Protein AF-A0A958GQ12-F1 (afdb_monomer_lite)

Secondary structure (DSSP, 8-state):
--SHHHHHHHHHHHHHHHHHHHHHHHHHHHHHHHHHHHHHHHHT--SSGGGEEEEE--TTS-SEEEEETTTHHHHHHHHHHHHHHH------

pLDDT: mean 70.45, std 13.71, range [43.88, 91.25]

Sequence (92 aa):
MKTATVWAVLLAGAGYFVFTTLLSEVSSCDTRESEVREQLALAASCSSDADCTILALSCPYDCETPINRNERSNVIRTIGSYNSSCMSVCPD

Foldseek 3Di:
DPVVVVVVVVVVVVVVVVVVVVVVQQVVLVVLVVVLVVLLVVQLDDPDPVQWDWDQDDPPDPRTGIGGPVSVVVSVVSVVVSCVRPPDPDDD

Structure (mmCIF, N/CA/C/O backbone):
data_AF-A0A958GQ12-F1
#
_entry.id   AF-A0A958GQ12-F1
#
loop_
_atom_site.group_PDB
_atom_site.id
_atom_site.type_symbol
_atom_site.label_atom_id
_atom_site.label_alt_id
_atom_site.label_comp_id
_atom_site.label_asym_id
_atom_site.label_entity_id
_atom_site.label_seq_id
_atom_site.pdbx_PD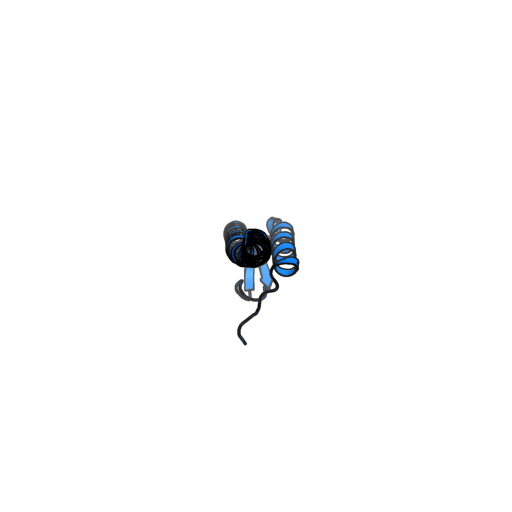B_ins_code
_atom_site.Cartn_x
_atom_site.Cartn_y
_atom_site.Cartn_z
_atom_site.occupancy
_atom_site.B_iso_or_equiv
_atom_site.auth_seq_id
_atom_site.auth_comp_id
_atom_site.auth_asym_id
_atom_site.auth_atom_id
_atom_site.pdbx_PDB_model_num
ATOM 1 N N . MET A 1 1 ? 34.468 13.938 -47.300 1.00 51.34 1 MET A N 1
ATOM 2 C CA . MET A 1 1 ? 34.590 13.477 -45.895 1.00 51.34 1 MET A CA 1
ATOM 3 C C . MET A 1 1 ? 33.591 14.184 -44.957 1.00 51.34 1 MET A C 1
ATOM 5 O O . MET A 1 1 ? 33.970 14.598 -43.875 1.00 51.34 1 MET A O 1
ATOM 9 N N . LYS A 1 2 ? 32.314 14.355 -45.346 1.00 54.41 2 LYS A N 1
ATOM 10 C CA . LYS A 1 2 ? 31.278 14.996 -44.495 1.00 54.41 2 LYS A CA 1
ATOM 11 C C . LYS A 1 2 ? 30.058 14.105 -44.233 1.00 54.41 2 LYS A C 1
ATOM 13 O O . LYS A 1 2 ? 29.224 14.435 -43.408 1.00 54.41 2 LYS A O 1
ATOM 18 N N . THR A 1 3 ? 29.957 12.978 -44.932 1.00 55.88 3 THR A N 1
ATOM 19 C CA . THR A 1 3 ? 28.822 12.053 -44.848 1.00 55.88 3 THR A CA 1
ATOM 20 C C . THR A 1 3 ? 28.980 11.029 -43.725 1.00 55.88 3 THR A C 1
ATOM 22 O O . THR A 1 3 ? 27.988 10.653 -43.118 1.00 55.88 3 THR A O 1
ATOM 25 N N . ALA A 1 4 ? 30.208 10.625 -43.382 1.00 54.53 4 ALA A N 1
ATOM 26 C CA . ALA A 1 4 ? 30.460 9.628 -42.335 1.00 54.53 4 ALA A CA 1
ATOM 27 C C . ALA A 1 4 ? 30.092 10.114 -40.918 1.00 54.53 4 ALA A C 1
ATOM 29 O O . ALA A 1 4 ? 29.649 9.327 -40.089 1.00 54.53 4 ALA A O 1
ATOM 30 N N . THR A 1 5 ? 30.213 11.417 -40.649 1.00 53.78 5 THR A N 1
ATOM 31 C CA . THR A 1 5 ? 29.869 12.008 -39.347 1.00 53.78 5 THR A CA 1
ATOM 32 C C . THR A 1 5 ? 28.360 12.095 -39.114 1.00 53.78 5 THR A C 1
ATOM 34 O O . THR A 1 5 ? 27.921 12.009 -37.974 1.00 53.78 5 THR A O 1
ATOM 37 N N . VAL A 1 6 ? 27.551 12.199 -40.174 1.00 57.72 6 VAL A N 1
ATOM 38 C CA . VAL A 1 6 ? 26.081 12.279 -40.070 1.00 57.72 6 VAL A CA 1
ATOM 39 C C . VAL A 1 6 ? 25.484 10.945 -39.613 1.00 57.72 6 VAL A C 1
ATOM 41 O O . VAL A 1 6 ? 24.616 10.920 -38.744 1.00 57.72 6 VAL A O 1
ATOM 44 N N . TRP A 1 7 ? 25.995 9.828 -40.134 1.00 54.59 7 TRP A N 1
ATOM 45 C CA . TRP A 1 7 ? 25.533 8.492 -39.747 1.00 54.59 7 TRP A CA 1
ATOM 46 C C . TRP A 1 7 ? 25.911 8.127 -38.307 1.00 54.59 7 TRP A C 1
ATOM 48 O O . TRP A 1 7 ? 25.109 7.516 -37.605 1.00 54.59 7 TRP A O 1
ATOM 58 N N . ALA A 1 8 ? 27.085 8.557 -37.836 1.00 55.28 8 ALA A N 1
ATOM 59 C CA . ALA A 1 8 ? 27.509 8.337 -36.453 1.00 55.28 8 ALA A CA 1
ATOM 60 C C . ALA A 1 8 ? 26.606 9.066 -35.438 1.00 55.28 8 ALA A C 1
ATOM 62 O O . ALA A 1 8 ? 26.274 8.504 -34.398 1.00 55.28 8 ALA A O 1
ATOM 63 N N . VAL A 1 9 ? 26.151 10.284 -35.761 1.00 57.16 9 VAL A N 1
ATOM 64 C CA . VAL A 1 9 ? 25.233 11.057 -34.905 1.00 57.16 9 VAL A CA 1
ATOM 65 C C . VAL A 1 9 ? 23.827 10.447 -34.892 1.00 57.16 9 VAL A C 1
ATOM 67 O O . VAL A 1 9 ? 23.203 10.384 -33.835 1.00 57.16 9 VAL A O 1
ATOM 70 N N . LEU A 1 10 ? 23.342 9.937 -36.029 1.00 55.50 10 LEU A N 1
ATOM 71 C CA . LEU A 1 10 ? 22.040 9.263 -36.106 1.00 55.50 10 LEU A CA 1
ATOM 72 C C . LEU A 1 10 ? 22.016 7.937 -35.330 1.00 55.50 10 LEU A C 1
ATOM 74 O O . LEU A 1 10 ? 21.046 7.658 -34.628 1.00 55.50 10 LEU A O 1
ATOM 78 N N . LEU A 1 11 ? 23.092 7.147 -35.400 1.00 56.03 11 LEU A N 1
ATOM 79 C CA . LEU A 1 11 ? 23.205 5.891 -34.649 1.00 56.03 11 LEU A CA 1
ATOM 80 C C . LEU A 1 11 ? 23.374 6.130 -33.141 1.00 56.03 11 LEU A C 1
ATOM 82 O O . LEU A 1 11 ?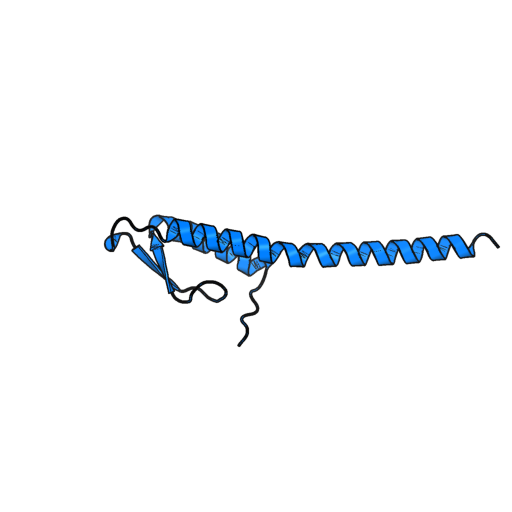 22.756 5.428 -32.341 1.00 56.03 11 LEU A O 1
ATOM 86 N N . ALA A 1 12 ? 24.141 7.150 -32.743 1.00 56.12 12 ALA A N 1
ATOM 87 C CA . ALA A 1 12 ? 24.274 7.535 -31.337 1.00 56.12 12 ALA A CA 1
ATOM 88 C C . ALA A 1 12 ? 22.957 8.086 -30.752 1.00 56.12 12 ALA A C 1
ATOM 90 O O . ALA A 1 12 ? 22.604 7.759 -29.619 1.00 56.12 12 ALA A O 1
ATOM 91 N N . GLY A 1 13 ? 22.196 8.866 -31.530 1.00 54.97 13 GLY A N 1
ATOM 92 C CA . GLY A 1 13 ? 20.891 9.396 -31.118 1.00 54.97 13 GLY A CA 1
ATOM 93 C C . GLY A 1 13 ? 19.820 8.314 -30.950 1.00 54.97 13 GLY A C 1
ATOM 94 O O . GLY A 1 13 ? 19.064 8.346 -29.980 1.00 54.97 13 GLY A O 1
ATOM 95 N N . ALA A 1 14 ? 19.794 7.317 -31.841 1.00 56.19 14 ALA A N 1
ATOM 96 C CA . ALA A 1 14 ? 18.874 6.184 -31.732 1.00 56.19 14 ALA A CA 1
ATOM 97 C C . ALA A 1 14 ? 19.176 5.304 -30.504 1.00 56.19 14 ALA A C 1
ATOM 99 O O . ALA A 1 14 ? 18.253 4.901 -29.800 1.00 56.19 14 ALA A O 1
ATOM 100 N N . GLY A 1 15 ? 20.457 5.060 -30.201 1.00 53.56 15 GLY A N 1
ATOM 101 C CA . GLY A 1 15 ? 20.859 4.301 -29.010 1.00 53.56 15 GLY A CA 1
ATOM 102 C C . GLY A 1 15 ? 20.501 5.003 -27.695 1.00 53.56 15 GLY A C 1
ATOM 103 O O . GLY A 1 15 ? 20.041 4.357 -26.756 1.00 53.56 15 GLY A O 1
ATOM 104 N N . TYR A 1 16 ? 20.643 6.331 -27.643 1.00 55.97 16 TYR A N 1
ATOM 105 C CA . TYR A 1 16 ? 20.280 7.125 -26.466 1.00 55.97 16 TYR A CA 1
ATOM 106 C C . TYR A 1 16 ? 18.765 7.128 -26.210 1.00 55.97 16 TYR A C 1
ATOM 108 O O . TYR A 1 16 ? 18.328 6.998 -25.068 1.00 55.97 16 TYR A O 1
ATOM 116 N N . PHE A 1 17 ? 17.954 7.208 -27.268 1.00 54.75 17 PHE A N 1
ATOM 117 C CA . PHE A 1 17 ? 16.495 7.242 -27.145 1.00 54.75 17 PHE A CA 1
ATOM 118 C C . PHE A 1 17 ? 15.923 5.930 -26.581 1.00 54.75 17 PHE A C 1
ATOM 120 O O . PHE A 1 17 ? 15.091 5.959 -25.675 1.00 54.75 17 PHE A O 1
ATOM 127 N N . VAL A 1 18 ? 16.432 4.779 -27.036 1.00 57.06 18 VAL A N 1
ATOM 128 C CA . VAL A 1 18 ? 16.009 3.452 -26.541 1.00 57.06 18 VAL A CA 1
ATOM 129 C C . VAL A 1 18 ? 16.430 3.225 -25.082 1.00 57.06 18 VAL A C 1
ATOM 131 O O . VAL A 1 18 ? 15.708 2.589 -24.317 1.00 57.06 18 VAL A O 1
ATOM 134 N N . PHE A 1 19 ? 17.571 3.779 -24.661 1.00 52.91 19 PHE A N 1
ATOM 135 C CA . PHE A 1 19 ? 18.021 3.675 -23.272 1.00 52.91 19 PHE A CA 1
ATOM 136 C C . PHE A 1 19 ? 17.142 4.495 -22.311 1.00 52.91 19 PHE A C 1
ATOM 138 O O . PHE A 1 19 ? 16.841 4.042 -21.208 1.00 52.91 19 PHE A O 1
ATOM 145 N N . THR A 1 20 ? 16.665 5.673 -22.728 1.00 53.97 20 THR A N 1
ATOM 146 C CA . THR A 1 20 ? 15.820 6.522 -21.865 1.00 53.97 20 THR A CA 1
ATOM 147 C C . THR A 1 20 ? 14.419 5.963 -21.610 1.00 53.97 20 THR A C 1
ATOM 149 O O . THR A 1 20 ? 13.855 6.201 -20.541 1.00 53.97 20 THR A O 1
ATOM 152 N N . THR A 1 21 ? 13.856 5.185 -22.538 1.00 53.53 21 THR A N 1
ATOM 153 C CA . THR A 1 21 ? 12.514 4.609 -22.355 1.00 53.53 21 THR A CA 1
ATOM 154 C C . THR A 1 21 ? 12.501 3.468 -21.339 1.00 53.53 21 THR A C 1
ATOM 156 O O . THR A 1 21 ? 11.527 3.326 -20.611 1.00 53.53 21 THR A O 1
ATOM 159 N N . LEU A 1 22 ? 13.595 2.706 -21.216 1.00 51.81 22 LEU A N 1
ATOM 160 C CA . LEU A 1 22 ? 13.672 1.553 -20.306 1.00 51.81 22 LEU A CA 1
ATOM 161 C C . LEU A 1 22 ? 13.840 1.939 -18.824 1.00 51.81 22 LEU A C 1
ATOM 163 O O . LEU A 1 22 ? 13.383 1.224 -17.939 1.00 51.81 22 LEU A O 1
ATOM 167 N N . LEU A 1 23 ? 14.473 3.079 -18.534 1.00 53.97 23 LEU A N 1
ATOM 168 C CA . LEU A 1 23 ? 14.691 3.557 -17.159 1.00 53.97 23 LEU A CA 1
ATOM 169 C C . LEU A 1 23 ? 13.448 4.200 -16.521 1.00 53.97 23 LEU A C 1
ATOM 171 O O . LEU A 1 23 ? 13.412 4.371 -15.305 1.00 53.97 23 LEU A O 1
ATOM 175 N N . SER A 1 24 ? 12.434 4.550 -17.317 1.00 53.00 24 SER A N 1
ATOM 176 C CA . SER A 1 24 ? 11.237 5.252 -16.827 1.00 53.00 24 SER A CA 1
ATOM 177 C C . SER A 1 24 ? 10.186 4.319 -16.214 1.00 53.00 24 SER A C 1
ATOM 179 O O . SER A 1 24 ? 9.318 4.781 -15.480 1.00 53.00 24 SER A O 1
ATOM 181 N N . GLU A 1 25 ? 10.251 3.015 -16.492 1.00 53.09 25 GLU A N 1
ATOM 182 C CA . GLU A 1 25 ? 9.261 2.052 -15.993 1.00 53.09 25 GLU A CA 1
ATOM 183 C C . GLU A 1 25 ? 9.599 1.549 -14.581 1.00 53.09 25 GLU A C 1
ATOM 185 O O . GLU A 1 25 ? 8.699 1.383 -13.760 1.00 53.09 25 GLU A O 1
ATOM 190 N N . VAL A 1 26 ? 10.886 1.396 -14.247 1.00 56.25 26 VAL A N 1
ATOM 191 C CA . VAL A 1 26 ? 11.323 0.849 -12.947 1.00 56.25 26 VAL A CA 1
ATOM 192 C C . VAL A 1 26 ? 11.005 1.796 -11.781 1.00 56.25 26 VAL A C 1
ATOM 194 O O . VAL A 1 26 ? 10.528 1.349 -10.742 1.00 56.25 26 VAL A O 1
ATOM 197 N N . SER A 1 27 ? 11.167 3.113 -11.953 1.00 58.44 27 SER A N 1
ATOM 198 C CA . SER A 1 27 ? 10.848 4.104 -10.905 1.00 58.44 27 SER A CA 1
ATOM 199 C C . SER A 1 27 ? 9.347 4.249 -10.621 1.00 58.44 27 SER A C 1
ATOM 201 O O . SER A 1 27 ? 8.947 4.779 -9.578 1.00 58.44 27 SER A O 1
ATOM 203 N N . SER A 1 28 ? 8.495 3.774 -11.535 1.00 64.25 28 SER A N 1
ATOM 204 C CA . SER A 1 28 ? 7.044 3.851 -11.377 1.00 64.25 28 SER A CA 1
ATOM 205 C C . SER A 1 28 ? 6.519 2.876 -10.321 1.00 64.25 28 SER A C 1
ATOM 207 O O . SER A 1 28 ? 5.515 3.162 -9.670 1.00 64.25 28 SER A O 1
ATOM 209 N N . CYS A 1 29 ? 7.214 1.758 -10.100 1.00 71.94 29 C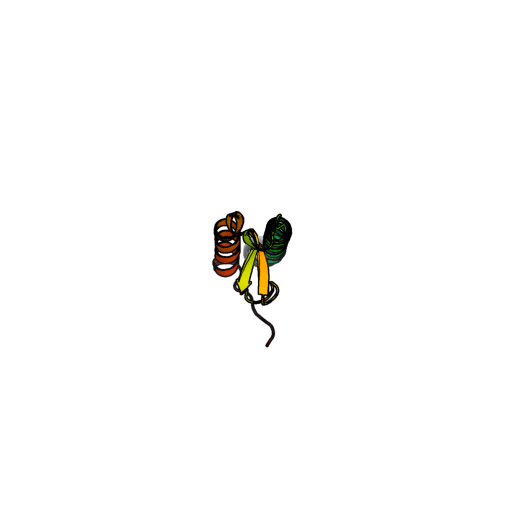YS A N 1
ATOM 210 C CA . CYS A 1 29 ? 6.756 0.720 -9.186 1.00 71.94 29 CYS A CA 1
ATOM 211 C C . CYS A 1 29 ? 7.046 1.044 -7.721 1.00 71.94 29 CYS A C 1
ATOM 213 O O . CYS A 1 29 ? 6.138 0.903 -6.908 1.00 71.94 29 CYS A O 1
ATOM 215 N N . ASP A 1 30 ? 8.215 1.597 -7.392 1.00 69.56 30 ASP A N 1
ATOM 216 C CA . ASP A 1 30 ? 8.510 2.060 -6.025 1.00 69.56 30 ASP A CA 1
ATOM 217 C C . ASP A 1 30 ? 7.511 3.136 -5.565 1.00 69.56 30 ASP A C 1
ATOM 219 O O . ASP A 1 30 ? 6.980 3.099 -4.453 1.00 69.56 30 ASP A O 1
ATOM 223 N N . THR A 1 31 ? 7.191 4.078 -6.459 1.00 71.06 31 THR A N 1
ATOM 224 C CA . THR A 1 31 ? 6.224 5.151 -6.178 1.00 71.06 31 THR A CA 1
ATOM 225 C C . THR A 1 31 ? 4.825 4.584 -5.911 1.00 71.06 31 THR A C 1
ATOM 227 O O . THR A 1 31 ? 4.148 5.004 -4.972 1.00 71.06 31 THR A O 1
ATOM 230 N N . ARG A 1 32 ? 4.395 3.597 -6.706 1.00 74.38 32 ARG A N 1
ATOM 231 C CA . ARG A 1 32 ? 3.074 2.965 -6.561 1.00 74.38 32 ARG A CA 1
ATOM 232 C C . ARG A 1 32 ? 3.000 2.020 -5.362 1.00 74.38 32 ARG A C 1
ATOM 234 O O . ARG A 1 32 ? 1.937 1.916 -4.760 1.00 74.38 32 ARG A O 1
ATOM 241 N N . GLU A 1 33 ? 4.100 1.372 -4.977 1.00 77.06 33 GLU A N 1
ATOM 242 C CA . GLU A 1 33 ? 4.163 0.587 -3.737 1.00 77.06 33 GLU A CA 1
ATOM 243 C C . GLU A 1 33 ? 3.936 1.486 -2.516 1.00 77.06 33 GLU A C 1
ATOM 245 O O . GLU A 1 33 ? 3.143 1.152 -1.632 1.00 77.06 33 GLU A O 1
ATOM 250 N N . SER A 1 34 ? 4.578 2.660 -2.488 1.00 79.06 34 SER A N 1
ATOM 251 C CA . SER A 1 34 ? 4.376 3.643 -1.420 1.00 79.06 34 SER A CA 1
ATOM 252 C C . SER A 1 34 ? 2.914 4.092 -1.325 1.00 79.06 34 SER A C 1
ATOM 254 O O . SER A 1 34 ? 2.375 4.176 -0.223 1.00 79.06 34 SER A O 1
ATOM 256 N N . GLU A 1 35 ? 2.252 4.331 -2.462 1.00 82.00 35 GLU A N 1
ATOM 257 C CA . GLU A 1 35 ? 0.829 4.703 -2.512 1.00 82.00 35 GLU A CA 1
ATOM 258 C C . GLU A 1 35 ? -0.073 3.594 -1.942 1.00 82.00 35 GLU A C 1
ATOM 260 O O . GLU A 1 35 ? -0.992 3.863 -1.164 1.00 82.00 35 GLU A O 1
ATOM 265 N N . VAL A 1 36 ? 0.209 2.329 -2.272 1.00 82.12 36 VAL A N 1
ATOM 266 C CA . VAL A 1 36 ? -0.513 1.179 -1.707 1.00 82.12 36 VAL A CA 1
ATOM 267 C C . VAL A 1 36 ? -0.303 1.092 -0.193 1.00 82.12 36 VAL A C 1
ATOM 269 O O . VAL A 1 36 ? -1.267 0.870 0.543 1.00 82.12 36 VAL A O 1
ATOM 272 N N . ARG A 1 37 ? 0.929 1.290 0.294 1.00 83.31 37 ARG A N 1
ATOM 273 C CA . ARG A 1 37 ? 1.244 1.248 1.731 1.00 83.31 37 ARG A CA 1
ATOM 274 C C . ARG A 1 37 ? 0.541 2.367 2.502 1.00 83.31 37 ARG A C 1
ATOM 276 O O . ARG A 1 37 ? 0.038 2.126 3.597 1.00 83.31 37 ARG A O 1
ATOM 283 N N . GLU A 1 38 ? 0.450 3.562 1.927 1.00 84.75 38 GLU A N 1
ATOM 284 C CA . GLU A 1 38 ? -0.292 4.680 2.516 1.00 84.75 38 GLU A CA 1
ATOM 285 C C . GLU A 1 38 ? -1.798 4.382 2.591 1.00 84.75 38 GLU A C 1
ATOM 287 O O . GLU A 1 38 ? -2.409 4.540 3.647 1.00 84.75 38 GLU A O 1
ATOM 292 N N . GLN A 1 39 ? -2.389 3.862 1.511 1.00 83.19 39 GLN A N 1
ATOM 293 C CA . GLN A 1 39 ? -3.797 3.440 1.486 1.00 83.19 39 GLN A CA 1
ATOM 294 C C . GLN A 1 39 ? -4.083 2.342 2.520 1.00 83.19 39 GLN A C 1
ATOM 296 O O . GLN A 1 39 ? -5.111 2.384 3.196 1.00 83.19 39 GLN A O 1
ATOM 301 N N . LEU A 1 40 ? -3.167 1.382 2.685 1.00 84.44 40 LEU A N 1
ATOM 302 C CA . LEU A 1 40 ? -3.262 0.352 3.721 1.00 84.44 40 LEU A CA 1
ATOM 303 C C . LEU A 1 40 ? -3.205 0.949 5.128 1.00 84.44 40 LEU A C 1
ATOM 305 O O . LEU A 1 40 ? -4.018 0.575 5.968 1.00 84.44 40 LEU A O 1
ATOM 309 N N . ALA A 1 41 ? -2.304 1.898 5.382 1.00 84.00 41 ALA A N 1
ATOM 310 C CA . ALA A 1 41 ? -2.196 2.562 6.679 1.00 84.00 41 ALA A CA 1
ATOM 311 C C . ALA A 1 41 ? -3.454 3.379 7.025 1.00 84.00 41 ALA A C 1
ATOM 313 O O . ALA A 1 41 ? -3.912 3.351 8.167 1.00 84.00 41 ALA A O 1
ATOM 314 N N . LEU A 1 42 ? -4.049 4.063 6.042 1.00 84.75 42 LEU A N 1
ATOM 315 C CA . LEU A 1 42 ? -5.319 4.778 6.213 1.00 84.75 42 LEU A CA 1
ATOM 316 C C . LEU A 1 42 ? -6.472 3.805 6.495 1.00 84.75 42 LEU A C 1
ATOM 318 O O . LEU A 1 42 ? -7.267 4.017 7.417 1.00 84.75 42 LEU A O 1
ATOM 322 N N . ALA A 1 43 ? -6.527 2.707 5.739 1.00 84.00 43 ALA A N 1
ATOM 323 C CA . ALA A 1 43 ? -7.536 1.671 5.899 1.00 84.00 43 ALA A CA 1
ATOM 324 C C . ALA A 1 43 ? -7.361 0.862 7.193 1.00 84.00 43 ALA A C 1
ATOM 326 O O . ALA A 1 43 ? -8.344 0.316 7.681 1.00 84.00 43 ALA A O 1
ATOM 327 N N . ALA A 1 44 ? -6.168 0.814 7.789 1.00 81.00 44 ALA A N 1
ATOM 328 C CA . ALA A 1 44 ? -5.907 0.136 9.062 1.00 81.00 44 ALA A CA 1
ATOM 329 C C . ALA A 1 44 ? -6.573 0.814 10.278 1.00 81.00 44 ALA A C 1
ATOM 331 O O . ALA A 1 44 ? -6.517 0.296 11.394 1.00 81.00 44 ALA A O 1
ATOM 332 N N . SER A 1 45 ? -7.234 1.961 10.086 1.00 81.75 45 SER A N 1
ATOM 333 C CA . SER A 1 45 ? -8.015 2.618 11.133 1.00 81.75 45 SER A CA 1
ATOM 334 C C . SER A 1 45 ? -9.413 1.992 11.282 1.00 81.75 45 SER A C 1
ATOM 336 O O . SER A 1 45 ? -10.344 2.225 10.507 1.00 81.75 45 SER A O 1
ATOM 338 N N . CYS A 1 46 ? -9.574 1.179 12.324 1.00 83.56 46 CYS A N 1
ATOM 339 C CA . CYS A 1 46 ? -10.857 0.604 12.723 1.00 83.56 46 CYS A CA 1
ATOM 340 C C . CYS A 1 46 ? -11.394 1.336 13.960 1.00 83.56 46 CYS A C 1
ATOM 342 O O . CYS A 1 46 ? -10.683 1.502 14.948 1.00 83.56 46 CYS A O 1
ATOM 344 N N . SER A 1 47 ? -12.654 1.783 13.919 1.00 84.56 47 SER A N 1
ATOM 345 C CA . SER A 1 47 ? -13.317 2.396 15.084 1.00 84.56 47 SER A CA 1
ATOM 346 C C . SER A 1 47 ? -13.762 1.360 16.120 1.00 84.56 47 SER A C 1
ATOM 348 O O . SER A 1 47 ? -13.896 1.685 17.298 1.00 84.56 47 SER A O 1
ATOM 350 N N . SER A 1 48 ? -13.990 0.118 15.685 1.00 85.88 48 SER A N 1
ATOM 351 C CA . SER A 1 48 ? -14.313 -1.027 16.530 1.00 85.88 48 SER A CA 1
ATOM 352 C C . SER A 1 48 ? -13.844 -2.331 15.875 1.00 85.88 48 SER A C 1
ATOM 354 O O . SER A 1 48 ? -13.690 -2.389 14.652 1.00 85.88 48 SER A O 1
ATOM 356 N N . ASP A 1 49 ? -13.669 -3.395 16.664 1.00 82.12 49 ASP A N 1
ATOM 357 C CA . ASP A 1 49 ? -13.296 -4.722 16.144 1.00 82.12 49 ASP A CA 1
ATOM 358 C C . ASP A 1 49 ? -14.335 -5.276 15.153 1.00 82.12 49 ASP A C 1
ATOM 360 O O . ASP A 1 49 ? -13.990 -6.011 14.230 1.00 82.12 49 ASP A O 1
ATOM 364 N N . ALA A 1 50 ? -15.609 -4.894 15.304 1.00 85.75 50 ALA A N 1
ATOM 365 C CA . ALA A 1 50 ? -16.695 -5.318 14.421 1.00 85.75 50 ALA A CA 1
ATOM 366 C C . ALA A 1 50 ? -16.593 -4.713 13.008 1.00 85.75 50 ALA A C 1
ATOM 368 O O . ALA A 1 50 ? -17.061 -5.320 12.038 1.00 85.75 50 ALA A O 1
ATOM 369 N N . ASP A 1 51 ? -15.966 -3.540 12.896 1.00 86.88 51 ASP A N 1
ATOM 370 C CA . ASP A 1 51 ? -15.739 -2.835 11.631 1.00 86.88 51 ASP A CA 1
ATOM 371 C C . ASP A 1 51 ? -14.428 -3.255 10.961 1.00 86.88 51 ASP A C 1
ATOM 373 O O . ASP A 1 51 ? -14.162 -2.869 9.822 1.00 86.88 51 ASP A O 1
ATOM 377 N N . CYS A 1 52 ? -13.614 -4.053 11.650 1.00 88.25 52 CYS A N 1
ATOM 378 C CA . CYS A 1 52 ? -12.328 -4.515 11.165 1.00 88.25 52 CYS A CA 1
ATOM 379 C C . CYS A 1 52 ? -12.458 -5.864 10.444 1.00 88.25 52 CYS A C 1
ATOM 381 O O . CYS A 1 52 ? -13.260 -6.735 10.789 1.00 88.25 52 CYS A O 1
ATOM 383 N N . THR A 1 53 ? -11.665 -6.049 9.398 1.00 88.88 53 THR A N 1
ATOM 384 C CA . THR A 1 53 ? -11.546 -7.304 8.661 1.00 88.88 53 THR A CA 1
ATOM 385 C C . THR A 1 53 ? -10.085 -7.553 8.345 1.00 88.88 53 THR A C 1
ATOM 387 O O . THR A 1 53 ? -9.356 -6.634 7.988 1.00 88.88 53 THR A O 1
ATOM 390 N N . ILE A 1 54 ? -9.658 -8.809 8.441 1.00 84.62 54 ILE A N 1
ATOM 391 C CA . ILE A 1 54 ? -8.314 -9.193 8.019 1.00 84.62 54 ILE A CA 1
ATOM 392 C C . ILE A 1 54 ? -8.292 -9.265 6.495 1.00 84.62 54 ILE A C 1
ATOM 394 O O . ILE A 1 54 ? -9.140 -9.924 5.880 1.00 84.62 54 ILE A O 1
ATOM 398 N N . LEU A 1 55 ? -7.342 -8.563 5.887 1.00 82.44 55 LEU A N 1
ATOM 399 C CA . LEU A 1 55 ? -6.996 -8.730 4.488 1.00 82.44 55 LEU A CA 1
ATOM 400 C C . LEU A 1 55 ? -5.683 -9.507 4.418 1.00 82.44 55 LEU A C 1
ATOM 402 O O . LEU A 1 55 ? -4.650 -9.024 4.876 1.00 82.44 55 LEU A O 1
ATOM 406 N N . ALA A 1 56 ? -5.753 -10.715 3.859 1.00 77.00 56 ALA A N 1
ATOM 407 C CA . ALA A 1 56 ? -4.567 -11.490 3.542 1.00 77.00 56 ALA A CA 1
ATOM 408 C C . ALA A 1 56 ? -3.935 -10.910 2.276 1.00 77.00 56 ALA A C 1
ATOM 410 O O . ALA A 1 56 ? -4.573 -10.883 1.216 1.00 77.00 56 ALA A O 1
ATOM 411 N N . LEU A 1 57 ? -2.716 -10.408 2.405 1.00 72.19 57 LEU A N 1
ATOM 412 C CA . LEU A 1 57 ? -1.962 -9.811 1.314 1.00 72.19 57 LEU A CA 1
ATOM 413 C C . LEU A 1 57 ? -0.734 -10.656 1.009 1.00 72.19 57 LEU A C 1
ATOM 415 O O . LEU A 1 57 ? -0.274 -11.459 1.815 1.00 72.19 57 LEU A O 1
ATOM 419 N N . SER A 1 58 ? -0.233 -10.499 -0.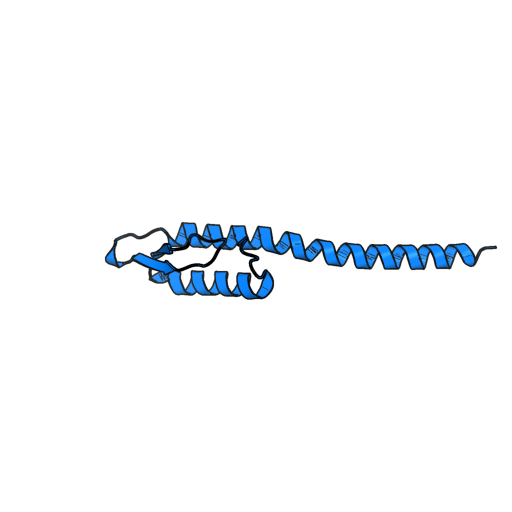206 1.00 68.88 58 SER A N 1
ATOM 420 C CA . SER A 1 58 ? 1.055 -11.051 -0.610 1.00 68.88 58 SER A CA 1
ATOM 421 C C . SER A 1 58 ? 2.104 -9.942 -0.537 1.00 68.88 58 SER A C 1
ATOM 423 O O . SER A 1 58 ? 1.755 -8.766 -0.689 1.00 68.88 58 SER A O 1
ATOM 425 N N . CYS A 1 59 ? 3.376 -10.310 -0.339 1.00 60.44 59 CYS A N 1
ATOM 426 C CA . CYS A 1 59 ? 4.488 -9.358 -0.325 1.00 60.44 59 CYS A CA 1
ATOM 427 C C . CYS A 1 59 ? 4.411 -8.393 -1.528 1.00 60.44 59 CYS A C 1
ATOM 429 O O . CYS A 1 59 ? 3.991 -8.800 -2.621 1.00 60.44 59 CYS A O 1
ATOM 431 N N . PRO A 1 60 ? 4.816 -7.122 -1.363 1.00 63.44 60 PRO A N 1
ATOM 432 C CA . PRO A 1 60 ? 5.550 -6.516 -0.237 1.00 63.44 60 PRO A CA 1
ATOM 433 C C . PRO A 1 60 ? 4.673 -5.992 0.918 1.00 63.44 60 PRO A C 1
ATOM 435 O O . PRO A 1 60 ? 5.146 -5.228 1.761 1.00 63.44 60 PRO A O 1
ATOM 438 N N . TYR A 1 61 ? 3.394 -6.359 0.952 1.00 68.75 61 TYR A N 1
ATOM 439 C CA . TYR A 1 61 ? 2.441 -5.908 1.962 1.00 68.75 61 TYR A CA 1
ATOM 440 C C . TYR A 1 61 ? 2.245 -7.030 2.989 1.00 68.75 61 TYR A C 1
ATOM 442 O O . TYR A 1 61 ? 2.082 -8.180 2.586 1.00 68.75 61 TYR A O 1
ATOM 450 N N . ASP A 1 62 ? 2.322 -6.713 4.286 1.00 66.06 62 ASP A N 1
ATOM 451 C CA . ASP A 1 62 ? 2.252 -7.682 5.391 1.00 66.06 62 ASP A CA 1
ATOM 452 C C . ASP A 1 62 ? 1.185 -8.767 5.172 1.00 66.06 62 ASP A C 1
ATOM 454 O O . ASP A 1 62 ? 0.061 -8.466 4.767 1.00 66.06 62 ASP A O 1
ATOM 458 N N . CYS A 1 63 ? 1.530 -10.025 5.478 1.00 66.75 63 CYS A N 1
ATOM 459 C CA . CYS A 1 63 ? 0.720 -11.202 5.138 1.00 66.75 63 CYS A CA 1
ATOM 460 C C . CYS A 1 63 ? -0.740 -11.105 5.598 1.00 66.75 63 CYS A C 1
ATOM 462 O O . CYS A 1 63 ? -1.632 -11.591 4.908 1.00 66.75 63 CYS A O 1
ATOM 464 N N . GLU A 1 64 ? -0.996 -10.473 6.743 1.00 79.00 64 GLU A N 1
ATOM 465 C CA . GLU A 1 64 ? -2.336 -10.256 7.280 1.00 79.00 64 GLU A CA 1
ATOM 466 C C . GLU A 1 64 ? -2.415 -8.858 7.892 1.00 79.00 64 GLU A C 1
ATOM 468 O O . GLU A 1 64 ? -1.813 -8.587 8.930 1.00 79.00 64 GLU A O 1
ATOM 473 N N . THR A 1 65 ? -3.164 -7.960 7.251 1.00 80.50 65 THR A N 1
ATOM 474 C CA . THR 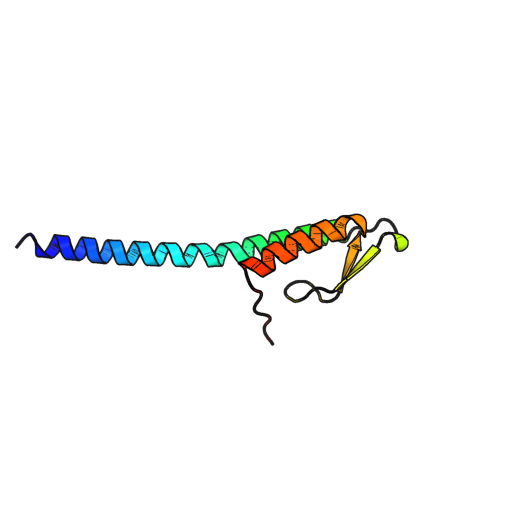A 1 65 ? -3.363 -6.593 7.753 1.00 80.50 65 THR A CA 1
ATOM 475 C C . THR A 1 65 ? -4.824 -6.400 8.167 1.00 80.50 65 THR A C 1
ATOM 477 O O . THR A 1 65 ? -5.721 -6.633 7.347 1.00 80.50 65 THR A O 1
ATOM 480 N N . PRO A 1 66 ? -5.107 -5.980 9.415 1.00 84.56 66 PRO A N 1
ATOM 481 C CA . PRO A 1 66 ? -6.447 -5.569 9.808 1.00 84.56 66 PRO A CA 1
ATOM 482 C C . PRO A 1 66 ? -6.789 -4.239 9.133 1.00 84.56 66 PRO A C 1
ATOM 484 O O . PRO A 1 66 ? -6.045 -3.270 9.247 1.00 84.56 66 PRO A O 1
ATOM 487 N N . ILE A 1 67 ? -7.915 -4.193 8.426 1.00 88.94 67 ILE A N 1
ATOM 488 C CA . ILE A 1 67 ? -8.407 -2.989 7.754 1.00 88.94 67 ILE A CA 1
ATOM 489 C C . ILE A 1 67 ? -9.894 -2.775 8.014 1.00 88.94 67 ILE A C 1
ATOM 491 O O . ILE A 1 67 ? -10.643 -3.711 8.291 1.00 88.94 67 ILE A O 1
ATOM 495 N N . ASN A 1 68 ? -10.347 -1.541 7.849 1.00 91.25 68 ASN A N 1
ATOM 496 C CA . ASN A 1 68 ? -11.747 -1.179 7.884 1.00 91.25 68 ASN A CA 1
ATOM 497 C C . ASN A 1 68 ? -12.503 -1.895 6.755 1.00 91.25 68 ASN A C 1
ATOM 499 O O . ASN A 1 68 ? -12.130 -1.833 5.578 1.00 91.25 68 ASN A O 1
ATOM 503 N N . ARG A 1 69 ? -13.606 -2.558 7.101 1.00 87.75 69 ARG A N 1
ATOM 504 C CA . ARG A 1 69 ? -14.445 -3.310 6.163 1.00 87.75 69 ARG A CA 1
ATOM 505 C C . ARG A 1 69 ? -14.959 -2.440 5.014 1.00 87.75 69 ARG A C 1
ATOM 507 O O . ARG A 1 69 ? -15.097 -2.952 3.903 1.00 87.75 69 ARG A O 1
ATOM 514 N N . ASN A 1 70 ? -15.202 -1.154 5.259 1.00 90.25 70 ASN A N 1
ATOM 515 C CA . ASN A 1 70 ? -15.688 -0.221 4.241 1.00 90.25 70 ASN A CA 1
ATOM 516 C C . ASN A 1 70 ? -14.600 0.140 3.216 1.00 90.25 70 ASN A C 1
ATOM 518 O O . ASN A 1 70 ? -14.906 0.331 2.042 1.00 90.25 70 ASN A O 1
ATOM 522 N N . GLU A 1 71 ? -13.331 0.143 3.629 1.00 87.56 71 GLU A N 1
ATOM 523 C CA . GLU A 1 71 ? -12.186 0.470 2.767 1.00 87.56 71 GLU A CA 1
ATOM 524 C C . GLU A 1 71 ? -11.660 -0.736 1.976 1.00 87.56 71 GLU A C 1
ATOM 526 O O . GLU A 1 71 ? -10.933 -0.581 0.993 1.00 87.56 71 GLU A O 1
ATOM 531 N N . ARG A 1 72 ? -12.071 -1.957 2.342 1.00 85.31 72 ARG A N 1
ATOM 532 C CA . ARG A 1 72 ? -11.604 -3.211 1.727 1.00 85.31 72 ARG A CA 1
ATOM 533 C C . ARG A 1 72 ? -11.652 -3.201 0.200 1.00 85.31 72 ARG A C 1
ATOM 535 O O . ARG A 1 72 ? -10.681 -3.585 -0.448 1.00 85.31 72 ARG A O 1
ATOM 542 N N . SER A 1 73 ? -12.773 -2.784 -0.385 1.00 86.38 73 SER A N 1
ATOM 543 C CA . SER A 1 73 ? -12.942 -2.772 -1.845 1.00 86.38 73 SER A CA 1
ATOM 544 C C . SER A 1 73 ? -11.986 -1.793 -2.529 1.00 86.38 73 SER A C 1
ATOM 546 O O . SER A 1 73 ? -11.505 -2.068 -3.629 1.00 86.38 73 SER A O 1
ATOM 548 N N . ASN A 1 74 ? -11.696 -0.664 -1.879 1.00 86.75 74 ASN A N 1
ATOM 549 C CA . ASN A 1 74 ? -10.771 0.336 -2.393 1.00 86.75 74 ASN A CA 1
ATOM 550 C C . ASN A 1 74 ? -9.328 -0.189 -2.343 1.00 86.75 74 ASN A C 1
ATOM 552 O O . ASN A 1 74 ? -8.650 -0.192 -3.369 1.00 86.75 74 ASN A O 1
ATOM 556 N N . VAL A 1 75 ? -8.916 -0.753 -1.202 1.00 85.19 75 VAL A N 1
ATOM 557 C CA . VAL A 1 75 ? -7.590 -1.364 -1.010 1.00 85.19 75 VAL A CA 1
ATOM 558 C C . VAL A 1 75 ? -7.329 -2.481 -2.025 1.00 85.19 75 VAL A C 1
ATOM 560 O O . VAL A 1 75 ? -6.305 -2.466 -2.706 1.00 85.19 75 VAL A O 1
ATOM 563 N N . ILE A 1 76 ? -8.271 -3.417 -2.199 1.00 83.62 76 ILE A N 1
ATOM 564 C CA . ILE A 1 76 ? -8.130 -4.523 -3.166 1.00 83.62 76 ILE A CA 1
ATOM 565 C C . ILE A 1 76 ? -7.946 -3.993 -4.592 1.00 83.62 76 ILE A C 1
ATOM 567 O O . ILE A 1 76 ? -7.130 -4.521 -5.348 1.00 83.62 76 ILE A O 1
ATOM 571 N N . ARG A 1 77 ? -8.681 -2.943 -4.972 1.00 85.00 77 ARG A N 1
ATOM 572 C CA . ARG A 1 77 ? -8.566 -2.331 -6.300 1.00 85.00 77 ARG A CA 1
ATOM 573 C C . ARG A 1 77 ? -7.191 -1.694 -6.511 1.00 85.00 77 ARG A C 1
ATOM 575 O O . ARG A 1 77 ? -6.603 -1.882 -7.576 1.00 85.00 77 ARG A O 1
ATOM 582 N N . THR A 1 78 ? -6.675 -0.974 -5.518 1.00 83.25 78 THR A N 1
ATOM 583 C CA . THR A 1 78 ? -5.347 -0.345 -5.583 1.00 83.25 78 THR A CA 1
ATOM 584 C C . THR A 1 78 ? -4.248 -1.402 -5.704 1.00 83.25 78 THR A C 1
ATOM 586 O O . THR A 1 78 ? -3.405 -1.312 -6.596 1.00 83.25 78 THR A O 1
ATOM 589 N N . ILE A 1 79 ? -4.319 -2.466 -4.900 1.00 80.25 79 ILE A N 1
ATOM 590 C CA . ILE A 1 79 ? -3.367 -3.589 -4.942 1.00 80.25 79 ILE A CA 1
ATOM 591 C C . ILE A 1 79 ? -3.452 -4.343 -6.271 1.00 80.25 79 ILE A C 1
ATOM 593 O O . ILE A 1 79 ? -2.426 -4.667 -6.863 1.00 80.25 79 ILE A O 1
ATOM 597 N N . GLY A 1 80 ? -4.659 -4.581 -6.789 1.00 77.94 80 GLY A N 1
ATOM 598 C CA . GLY A 1 80 ? -4.848 -5.205 -8.100 1.00 77.94 80 GLY A CA 1
ATOM 599 C C . GLY A 1 80 ? -4.227 -4.382 -9.235 1.00 77.94 80 GLY A C 1
ATOM 600 O O . GLY A 1 80 ? -3.565 -4.937 -10.112 1.00 77.94 80 GLY A O 1
ATOM 601 N N . SER A 1 81 ? -4.376 -3.055 -9.186 1.00 75.31 81 SER A N 1
ATOM 602 C CA . SER A 1 81 ? -3.740 -2.130 -10.134 1.00 75.31 81 SER A CA 1
ATOM 603 C C . SER A 1 81 ? -2.212 -2.206 -10.059 1.00 75.31 81 SER A C 1
ATOM 605 O O . SER A 1 81 ? -1.555 -2.323 -11.095 1.00 75.31 81 SER A O 1
ATOM 607 N N . TYR A 1 82 ? -1.649 -2.240 -8.848 1.00 76.44 82 TYR A N 1
ATOM 608 C CA . TYR A 1 82 ? -0.214 -2.428 -8.636 1.00 76.44 82 TYR A CA 1
ATOM 609 C C . TYR A 1 82 ? 0.277 -3.776 -9.187 1.00 76.44 82 TYR A C 1
ATOM 611 O O . TYR A 1 82 ? 1.144 -3.793 -10.059 1.00 76.44 82 TYR A O 1
ATOM 619 N N . ASN A 1 83 ? -0.327 -4.896 -8.777 1.00 72.19 83 ASN A N 1
ATOM 620 C CA . ASN A 1 83 ? 0.094 -6.240 -9.195 1.00 72.19 83 ASN A CA 1
ATOM 621 C C . ASN A 1 83 ? 0.020 -6.439 -10.715 1.00 72.19 83 ASN A C 1
ATOM 623 O O . ASN A 1 83 ? 0.885 -7.098 -11.286 1.00 72.19 83 ASN A O 1
ATOM 627 N N . SER A 1 84 ? -0.973 -5.840 -11.381 1.00 70.00 84 SER A N 1
ATOM 628 C CA . SER A 1 84 ? -1.110 -5.911 -12.843 1.00 70.00 84 SER A CA 1
ATOM 629 C C . SER A 1 84 ? -0.001 -5.185 -13.613 1.00 70.00 84 SER A C 1
ATOM 631 O O . SER A 1 84 ? 0.230 -5.497 -14.777 1.00 70.00 84 SER A O 1
ATOM 633 N N . SER A 1 85 ? 0.663 -4.212 -12.983 1.00 65.25 85 SER A N 1
ATOM 634 C CA . SER A 1 85 ? 1.636 -3.333 -13.642 1.00 65.25 85 SER A CA 1
ATOM 635 C C . SER A 1 85 ? 3.074 -3.556 -13.182 1.00 65.25 85 SER A C 1
ATOM 637 O O . SER 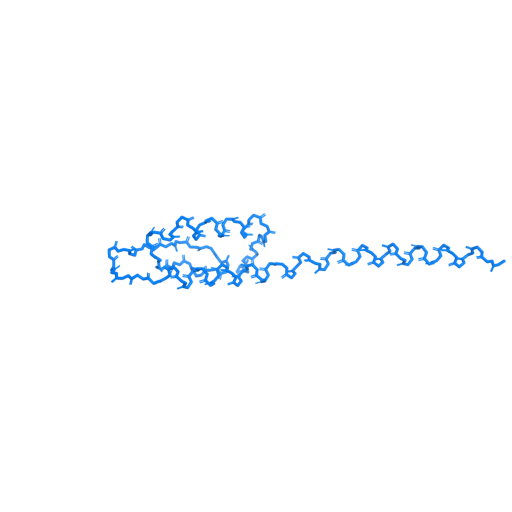A 1 85 ? 3.998 -3.323 -13.949 1.00 65.25 85 SER A O 1
ATOM 639 N N . CYS A 1 86 ? 3.257 -3.959 -11.927 1.00 68.94 86 CYS A N 1
ATOM 640 C CA . CYS A 1 86 ? 4.547 -3.942 -11.243 1.00 68.94 86 CYS A CA 1
ATOM 641 C C . CYS A 1 86 ? 4.987 -5.307 -10.721 1.00 68.94 86 CYS A C 1
ATOM 643 O O . CYS A 1 86 ? 6.027 -5.361 -10.080 1.00 68.94 86 CYS A O 1
ATOM 645 N N . MET A 1 87 ? 4.198 -6.361 -10.992 1.00 60.50 87 MET A N 1
ATOM 646 C CA . MET A 1 87 ? 4.420 -7.777 -10.664 1.00 60.50 87 MET A CA 1
ATOM 647 C C . MET A 1 87 ? 5.469 -7.992 -9.562 1.00 60.50 87 MET A C 1
ATOM 649 O O . MET A 1 87 ? 6.665 -8.067 -9.840 1.00 60.50 87 MET A O 1
ATOM 653 N N . SER A 1 88 ? 5.023 -8.068 -8.307 1.00 56.22 88 SER A N 1
ATOM 654 C CA . SER A 1 88 ? 5.920 -8.210 -7.163 1.00 56.22 88 SER A CA 1
ATOM 655 C C . SER A 1 88 ? 6.763 -9.482 -7.285 1.00 56.22 88 SER A C 1
ATOM 657 O O . SER A 1 88 ? 6.258 -10.602 -7.224 1.00 56.22 88 SER A O 1
ATOM 659 N N . VAL A 1 89 ? 8.075 -9.308 -7.455 1.00 51.53 89 VAL A N 1
ATOM 660 C CA . VAL A 1 89 ? 9.048 -10.375 -7.221 1.00 51.53 89 VAL A CA 1
ATOM 661 C C . VAL A 1 89 ? 9.193 -10.480 -5.709 1.00 51.53 89 VAL A C 1
ATOM 663 O O . VAL A 1 89 ? 9.913 -9.699 -5.092 1.00 51.53 89 VAL A O 1
ATOM 666 N N . CYS A 1 90 ? 8.461 -11.405 -5.093 1.00 49.44 90 CYS A N 1
ATOM 667 C CA . CYS A 1 90 ? 8.748 -11.804 -3.722 1.00 49.44 90 CYS A CA 1
ATOM 668 C C . CYS A 1 90 ? 10.134 -12.469 -3.726 1.00 49.44 90 CYS A C 1
ATOM 670 O O . CYS A 1 90 ? 10.308 -13.430 -4.478 1.00 49.44 90 CYS A O 1
ATOM 672 N N . PRO A 1 91 ? 11.131 -11.986 -2.964 1.00 47.59 91 PRO A N 1
ATOM 673 C CA . PRO A 1 91 ? 12.295 -12.815 -2.693 1.00 47.59 91 PRO A CA 1
ATOM 674 C C . PRO A 1 91 ? 11.809 -14.055 -1.926 1.00 47.59 91 PRO A C 1
ATOM 676 O O . PRO A 1 91 ? 11.122 -13.901 -0.914 1.00 47.59 91 PRO A O 1
ATOM 679 N N . ASP A 1 92 ? 12.096 -15.244 -2.467 1.00 43.88 92 ASP A N 1
ATOM 680 C CA . ASP A 1 92 ? 11.829 -16.542 -1.822 1.00 43.88 92 ASP A CA 1
ATOM 681 C C . ASP A 1 92 ? 12.491 -16.649 -0.436 1.00 43.88 92 ASP A C 1
ATOM 683 O O . ASP A 1 92 ? 13.641 -16.165 -0.278 1.00 43.88 92 ASP A O 1
#

Radius of gyration: 21.98 Å; chains: 1; bounding box: 51×32×62 Å